Protein AF-A0A961AWM0-F1 (afdb_monomer)

Solvent-accessible surface area (backbone atoms only — not comparable to full-atom values): 7209 Å² total; per-residue (Å²): 135,88,90,82,86,75,93,83,63,68,67,68,52,52,52,53,51,52,53,50,51,58,52,47,57,40,47,76,71,68,32,44,81,54,68,72,43,64,71,42,75,39,81,65,59,64,94,52,39,30,27,34,43,30,44,32,37,35,36,62,34,55,27,80,38,37,38,38,37,41,23,45,33,37,40,32,37,21,36,26,62,25,46,35,36,42,39,41,40,37,38,34,30,26,58,67,10,29,24,52,49,9,39,39,35,45,32,43,35,39,36,38,60,68,38,48,66,70,48,41,81,45,76,48,60,77,38,77,47,65,78,73,70,77,73,82,79,133

Foldseek 3Di:
DDDDPDDDDPPVVVVVVLLVVLVVVQVVVVADEDDEEAEAECPDEDPERYEYYHQEYEDQEEYAYEYHYEYQEYEAQEEYCDEYEYEHAEYEQAANGEYQLFYEYDYAEYHDHRYYGNNYYHYDYVYYHDPPDDDPDD

Sequence (138 aa):
MLIAGLVIGGGAWWVKGKLNEFTQEFVDKGMVRGSTGQVITIDKAPTEPTFYVGQVVRVRVDTDVEIGIVAQTAELYGTASEKVYFRGQVIQIKEGGHLEKGLDVKCQVVQNVGGKVEGGVTGDAQVIQPDSLKAPSP

Secondary structure (DSSP, 8-state):
--------SHHHHHHHHHHHHHHHHHHHTTPEEEEEEEEEEE-S--SS-EEEEEEEEEE-S-BSS-EEEEEEEEEE-SEESS-EEEEEEEEEEETT-EESS-EEEEEEEEEEEB-EESS-EEEEEEEEEESS-PPPP-

Radius of gyration: 16.44 Å; Cα contacts (8 Å, |Δi|>4): 340; chains: 1; bounding box: 63×27×34 Å

Nearest PDB structures (foldseek):
  2n3d-assembly1_A  TM=4.217E-01  e=6.030E-01  Caulobacter vibrioides CB15
  5gzt-assembly1_B  TM=2.863E-01  e=7.518E+00  Paenibacillus sp. FPU-7

pLDDT: mean 85.59, std 19.55, range [33.84, 98.38]

Structure (mmCIF, N/CA/C/O backbone):
data_AF-A0A961AWM0-F1
#
_entry.id   AF-A0A961AWM0-F1
#
loop_
_atom_site.group_PDB
_atom_site.id
_atom_site.type_symbol
_atom_site.label_atom_id
_atom_site.label_alt_id
_atom_site.label_comp_id
_atom_site.label_asym_id
_atom_site.label_entity_id
_atom_site.label_seq_id
_atom_site.pdbx_PDB_ins_code
_atom_site.Cartn_x
_atom_site.Cartn_y
_atom_site.Cartn_z
_atom_site.occupancy
_atom_site.B_iso_or_equiv
_atom_site.auth_seq_id
_atom_site.auth_comp_id
_atom_site.auth_asym_id
_atom_site.auth_atom_id
_atom_site.pdbx_PDB_model_num
ATOM 1 N N . MET A 1 1 ? 46.422 3.349 18.130 1.00 33.84 1 MET A N 1
ATOM 2 C CA . MET A 1 1 ? 46.368 4.012 16.812 1.00 33.84 1 MET A CA 1
ATOM 3 C C . MET A 1 1 ? 45.620 3.067 15.874 1.00 33.84 1 MET A C 1
ATOM 5 O O . MET A 1 1 ? 46.077 1.949 15.712 1.00 33.84 1 MET A O 1
ATOM 9 N N . LEU A 1 2 ? 44.436 3.492 15.409 1.00 34.69 2 LEU A N 1
ATOM 10 C CA . LEU A 1 2 ? 43.552 2.912 14.374 1.00 34.69 2 LEU A CA 1
ATOM 11 C C . LEU A 1 2 ? 43.229 1.398 14.390 1.00 34.69 2 LEU A C 1
ATOM 13 O O . LEU A 1 2 ? 43.959 0.582 13.842 1.00 34.69 2 LEU A O 1
ATOM 17 N N . ILE A 1 3 ? 42.021 1.068 14.868 1.00 38.56 3 ILE A N 1
ATOM 18 C CA . ILE A 1 3 ? 41.221 -0.064 14.370 1.00 38.56 3 ILE A CA 1
ATOM 19 C C . ILE A 1 3 ? 39.899 0.527 13.871 1.00 38.56 3 ILE A C 1
ATOM 21 O O . ILE A 1 3 ? 39.077 0.950 14.678 1.00 38.56 3 ILE A O 1
ATOM 25 N N . ALA A 1 4 ? 39.712 0.602 12.553 1.00 39.00 4 ALA A N 1
ATOM 26 C CA . ALA A 1 4 ? 38.425 0.920 11.930 1.00 39.00 4 ALA A CA 1
ATOM 27 C C . ALA A 1 4 ? 38.408 0.441 10.468 1.00 39.00 4 ALA A C 1
ATOM 29 O O . ALA A 1 4 ? 38.480 1.231 9.534 1.00 39.00 4 ALA A O 1
ATOM 30 N N . GLY A 1 5 ? 38.335 -0.875 10.273 1.00 34.19 5 GLY A N 1
ATOM 31 C CA . GLY A 1 5 ? 37.948 -1.489 9.001 1.00 34.19 5 GLY A CA 1
ATOM 32 C C . GLY A 1 5 ? 36.518 -2.006 9.117 1.00 34.19 5 GLY A C 1
ATOM 33 O O . GLY A 1 5 ? 36.311 -3.196 9.327 1.00 34.19 5 GLY A O 1
ATOM 34 N N . LEU A 1 6 ? 35.541 -1.095 9.097 1.00 40.44 6 LEU A N 1
ATOM 35 C CA . LEU A 1 6 ? 34.119 -1.419 9.214 1.00 40.44 6 LEU A CA 1
ATOM 36 C C . LEU A 1 6 ? 33.627 -2.095 7.922 1.00 40.44 6 LEU A C 1
ATOM 38 O O . LEU A 1 6 ? 33.936 -1.656 6.817 1.00 40.44 6 LEU A O 1
ATOM 42 N N . VAL A 1 7 ? 32.851 -3.162 8.084 1.00 45.81 7 VAL A N 1
ATOM 43 C CA . VAL A 1 7 ? 32.230 -3.984 7.038 1.00 45.81 7 VAL A CA 1
ATOM 44 C C . VAL A 1 7 ? 31.303 -3.137 6.149 1.00 45.81 7 VAL A C 1
ATOM 46 O O . VAL A 1 7 ? 30.205 -2.776 6.562 1.00 45.81 7 VAL A O 1
ATOM 49 N N . ILE A 1 8 ? 31.709 -2.851 4.907 1.00 47.62 8 ILE A N 1
ATOM 50 C CA . ILE A 1 8 ? 30.875 -2.196 3.883 1.00 47.62 8 ILE A CA 1
ATOM 51 C C . ILE A 1 8 ? 30.734 -3.166 2.704 1.00 47.62 8 ILE A C 1
ATOM 53 O O . ILE A 1 8 ? 31.553 -3.179 1.793 1.00 47.62 8 ILE A O 1
ATOM 57 N N . GLY A 1 9 ? 29.717 -4.029 2.721 1.00 39.69 9 GLY A N 1
ATOM 58 C CA . GLY A 1 9 ? 29.467 -4.927 1.584 1.00 39.69 9 GLY A CA 1
ATOM 59 C C . GLY A 1 9 ? 28.149 -5.693 1.648 1.00 39.69 9 GLY A C 1
ATOM 60 O O . GLY A 1 9 ? 27.442 -5.779 0.649 1.00 39.69 9 GLY A O 1
ATOM 61 N N . GLY A 1 10 ? 27.756 -6.179 2.829 1.00 40.44 10 GLY A N 1
ATOM 62 C CA . GLY A 1 10 ? 26.556 -7.017 2.969 1.00 40.44 10 GLY A CA 1
ATOM 63 C C . GLY A 1 10 ? 25.226 -6.265 2.827 1.00 40.44 10 GLY A C 1
ATOM 64 O O . GLY A 1 10 ? 24.302 -6.755 2.184 1.00 40.44 10 GLY A O 1
ATOM 65 N N . GLY A 1 11 ? 25.124 -5.051 3.380 1.00 38.94 11 GLY A N 1
ATOM 66 C CA . GLY A 1 11 ? 23.851 -4.318 3.431 1.00 38.94 11 GLY A CA 1
ATOM 67 C C . GLY A 1 11 ? 23.363 -3.815 2.069 1.00 38.94 11 GLY A C 1
ATOM 68 O O . GLY A 1 11 ? 22.189 -3.952 1.740 1.00 38.94 11 GLY A O 1
ATOM 69 N N . ALA A 1 12 ? 24.263 -3.277 1.242 1.00 47.88 12 ALA A N 1
ATOM 70 C CA . ALA A 1 12 ? 23.888 -2.679 -0.041 1.00 47.88 12 ALA A CA 1
ATOM 71 C C . ALA A 1 12 ? 23.434 -3.722 -1.079 1.00 47.88 12 ALA A C 1
ATOM 73 O O . ALA A 1 12 ? 22.509 -3.465 -1.850 1.00 47.88 12 ALA A O 1
ATOM 74 N N . TRP A 1 13 ? 24.059 -4.904 -1.090 1.00 42.47 13 TRP A N 1
ATOM 75 C CA . TRP A 1 13 ? 23.684 -5.987 -2.001 1.00 42.47 13 TRP A CA 1
ATOM 76 C C . TRP A 1 13 ? 22.347 -6.624 -1.603 1.00 42.47 13 TRP A C 1
ATOM 78 O O . TRP A 1 13 ? 21.487 -6.835 -2.455 1.00 42.47 13 TRP A O 1
ATOM 88 N N . TRP A 1 14 ? 22.120 -6.820 -0.302 1.00 44.72 14 TRP A N 1
ATOM 89 C CA . TRP A 1 14 ? 20.870 -7.379 0.216 1.00 44.72 14 TRP A CA 1
ATOM 90 C C . TRP A 1 14 ? 19.661 -6.468 -0.044 1.00 44.72 14 TRP A C 1
ATOM 92 O O . TRP A 1 14 ? 18.602 -6.939 -0.457 1.00 44.72 14 TRP A O 1
ATOM 102 N N . VAL A 1 15 ? 19.832 -5.149 0.116 1.00 56.62 15 VAL A N 1
ATOM 103 C CA . VAL A 1 15 ? 18.786 -4.157 -0.190 1.00 56.62 15 VAL A CA 1
ATOM 104 C C . VAL A 1 15 ? 18.456 -4.134 -1.686 1.00 56.62 15 VAL A C 1
ATOM 106 O O . VAL A 1 15 ? 17.280 -4.093 -2.044 1.00 56.62 15 VAL A O 1
ATOM 109 N N . LYS A 1 16 ? 19.463 -4.219 -2.570 1.00 60.59 16 LYS A N 1
ATOM 110 C CA . LYS A 1 16 ? 19.230 -4.317 -4.022 1.00 60.59 16 LYS A CA 1
ATOM 111 C C . LYS A 1 16 ? 18.512 -5.612 -4.410 1.00 60.59 16 LYS A C 1
ATOM 113 O O . LYS A 1 16 ? 17.604 -5.559 -5.233 1.00 60.59 16 LYS A O 1
ATOM 118 N N . GLY A 1 17 ? 18.884 -6.740 -3.801 1.00 69.94 17 GLY A N 1
ATOM 119 C CA . GLY A 1 17 ? 18.246 -8.037 -4.042 1.00 69.94 17 GLY A CA 1
ATOM 120 C C . GLY A 1 17 ? 16.758 -8.025 -3.697 1.00 69.94 17 GLY A C 1
ATOM 121 O O . GLY A 1 17 ? 15.932 -8.345 -4.547 1.00 69.94 17 GLY A O 1
ATOM 122 N N . LYS A 1 18 ? 16.404 -7.549 -2.498 1.00 75.69 18 LYS A N 1
ATOM 123 C CA . LYS A 1 18 ? 15.003 -7.475 -2.057 1.00 75.69 18 LYS A CA 1
ATOM 124 C C . LYS A 1 18 ? 14.158 -6.490 -2.853 1.00 75.69 18 LYS A C 1
ATOM 126 O O . LYS A 1 18 ? 13.006 -6.775 -3.155 1.00 75.69 18 LYS A O 1
ATOM 131 N N . LEU A 1 19 ? 14.724 -5.337 -3.213 1.00 80.25 19 LEU A N 1
ATOM 132 C CA . LEU A 1 19 ? 14.030 -4.371 -4.064 1.00 80.25 19 LEU A CA 1
ATOM 133 C C . LEU A 1 19 ? 13.692 -4.983 -5.429 1.00 80.25 19 LEU A C 1
ATOM 135 O O . LEU A 1 19 ? 12.585 -4.786 -5.927 1.00 80.25 19 LEU A O 1
ATOM 139 N N . ASN A 1 20 ? 14.632 -5.727 -6.017 1.00 85.31 20 ASN A N 1
ATOM 140 C CA . ASN A 1 20 ? 14.424 -6.387 -7.301 1.00 85.31 20 ASN A CA 1
ATOM 141 C C . ASN A 1 20 ? 13.391 -7.516 -7.202 1.00 85.31 20 ASN A C 1
ATOM 143 O O . ASN A 1 20 ? 12.516 -7.599 -8.051 1.00 85.31 20 ASN A O 1
ATOM 147 N N . GLU A 1 21 ? 13.444 -8.328 -6.145 1.00 87.44 21 GLU A N 1
ATOM 148 C CA . GLU A 1 21 ? 12.468 -9.393 -5.879 1.00 87.44 21 GLU A CA 1
ATOM 149 C C . GLU A 1 21 ? 11.041 -8.843 -5.735 1.00 87.44 21 GLU A C 1
ATOM 151 O O . GLU A 1 21 ? 10.131 -9.308 -6.414 1.00 87.44 21 GLU A O 1
ATOM 156 N N . PHE A 1 22 ? 10.843 -7.802 -4.919 1.00 90.00 22 PHE A N 1
ATOM 157 C CA . PHE A 1 22 ? 9.523 -7.183 -4.746 1.00 90.00 22 PHE A CA 1
ATOM 158 C C . PHE A 1 22 ? 9.020 -6.493 -6.011 1.00 90.00 22 PHE A C 1
ATOM 160 O O . PHE A 1 22 ? 7.825 -6.502 -6.287 1.00 90.00 22 PHE A O 1
ATOM 167 N N . THR A 1 23 ? 9.926 -5.901 -6.788 1.00 91.38 23 THR A N 1
ATOM 168 C CA . THR A 1 23 ? 9.570 -5.321 -8.086 1.00 91.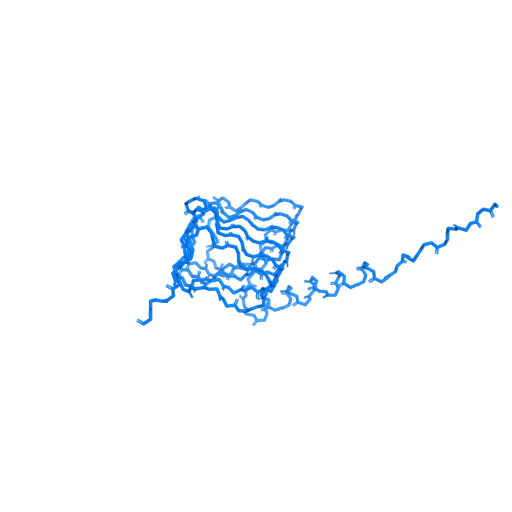38 23 THR A CA 1
ATOM 169 C C . THR A 1 23 ? 9.130 -6.417 -9.055 1.00 91.38 23 THR A C 1
ATOM 171 O O . THR A 1 23 ? 8.110 -6.262 -9.720 1.00 91.38 23 THR A O 1
ATOM 174 N N . GLN A 1 24 ? 9.863 -7.533 -9.107 1.00 92.62 24 GLN A N 1
ATOM 175 C CA . GLN A 1 24 ? 9.535 -8.659 -9.974 1.00 92.62 24 GLN A CA 1
ATOM 176 C C . GLN A 1 24 ? 8.196 -9.296 -9.591 1.00 92.62 24 GLN A C 1
ATOM 178 O O . GLN A 1 24 ? 7.395 -9.570 -10.473 1.00 92.62 24 GLN A O 1
ATOM 183 N N . GLU A 1 25 ? 7.903 -9.427 -8.294 1.00 93.25 25 GLU A N 1
ATOM 184 C CA . GLU A 1 25 ? 6.608 -9.915 -7.806 1.00 93.25 25 GLU A CA 1
ATOM 185 C C . GLU A 1 25 ? 5.426 -9.123 -8.397 1.00 93.25 25 GLU A C 1
ATOM 187 O O . GLU A 1 25 ? 4.416 -9.711 -8.783 1.00 93.25 25 GLU A O 1
ATOM 192 N N . PHE A 1 26 ? 5.541 -7.794 -8.489 1.00 96.00 26 PHE A N 1
ATOM 193 C CA . PHE A 1 26 ? 4.487 -6.951 -9.063 1.00 96.00 26 PHE A CA 1
ATOM 194 C C . PHE A 1 26 ? 4.414 -7.025 -10.585 1.00 96.00 26 PHE A C 1
ATOM 196 O O . PHE A 1 26 ? 3.318 -7.010 -11.143 1.00 96.00 26 PHE A O 1
ATOM 203 N N . VAL A 1 27 ? 5.557 -7.174 -11.252 1.00 94.50 27 VAL A N 1
ATOM 204 C CA . VAL A 1 27 ? 5.598 -7.412 -12.700 1.00 94.50 27 VAL A CA 1
ATOM 205 C C . VAL A 1 27 ? 4.934 -8.747 -13.047 1.00 94.50 27 VAL A C 1
ATOM 207 O O . VAL A 1 27 ? 4.117 -8.797 -13.963 1.00 94.50 27 VAL A O 1
ATOM 210 N N . ASP A 1 28 ? 5.203 -9.806 -12.283 1.00 95.62 28 ASP A N 1
ATOM 211 C CA . ASP A 1 28 ? 4.619 -11.137 -12.494 1.00 95.62 28 ASP A CA 1
ATOM 212 C C . ASP A 1 28 ? 3.101 -11.157 -12.232 1.00 95.62 28 ASP A C 1
ATOM 214 O O . ASP A 1 28 ? 2.378 -11.987 -12.782 1.00 95.62 28 ASP A O 1
ATOM 218 N N . LYS A 1 29 ? 2.600 -10.210 -11.427 1.00 94.00 29 LYS A N 1
ATOM 219 C CA . LYS A 1 29 ? 1.165 -9.949 -11.223 1.00 94.00 29 LYS A CA 1
ATOM 220 C C . LYS A 1 29 ? 0.514 -9.148 -12.357 1.00 94.00 29 LYS A C 1
ATOM 222 O O . LYS A 1 29 ? -0.694 -8.947 -12.325 1.00 94.00 29 LYS A O 1
ATOM 227 N N . GLY A 1 30 ? 1.286 -8.694 -13.343 1.00 96.69 30 GLY A N 1
ATOM 228 C CA . GLY A 1 30 ? 0.794 -7.877 -14.452 1.00 96.69 30 GLY A CA 1
ATOM 229 C C . GLY A 1 30 ? 0.627 -6.394 -14.114 1.00 96.69 30 GLY A C 1
ATOM 230 O O . GLY A 1 30 ? -0.031 -5.683 -14.866 1.00 96.69 30 GLY A O 1
ATOM 231 N N . MET A 1 31 ? 1.210 -5.913 -13.009 1.00 97.62 31 MET A N 1
ATOM 232 C CA . MET A 1 31 ? 1.143 -4.497 -12.647 1.00 97.62 31 MET A CA 1
ATOM 233 C C . MET A 1 31 ? 2.157 -3.674 -13.443 1.00 97.62 31 MET A C 1
ATOM 235 O O . MET A 1 31 ? 3.324 -4.052 -13.589 1.00 97.62 31 MET A O 1
ATOM 239 N N . VAL A 1 32 ? 1.739 -2.494 -13.892 1.00 97.25 32 VAL A N 1
ATOM 240 C CA . VAL A 1 32 ? 2.608 -1.541 -14.582 1.00 97.25 32 VAL A CA 1
ATOM 241 C C . VAL A 1 32 ? 3.412 -0.738 -13.566 1.00 97.25 32 VAL A C 1
ATOM 243 O O . VAL A 1 32 ? 2.953 -0.399 -12.476 1.00 97.25 32 VAL A O 1
ATOM 246 N N . ARG A 1 33 ? 4.662 -0.427 -13.903 1.00 96.56 33 ARG A N 1
ATOM 247 C CA . ARG A 1 33 ? 5.511 0.390 -13.039 1.00 96.56 33 ARG A CA 1
ATOM 248 C C . ARG A 1 33 ? 5.124 1.863 -13.151 1.00 96.56 33 ARG A C 1
ATOM 250 O O . ARG A 1 33 ? 5.284 2.465 -14.209 1.00 96.56 33 ARG A O 1
ATOM 257 N N . GLY A 1 34 ? 4.687 2.443 -12.041 1.00 95.25 34 GLY A N 1
ATOM 258 C CA . GLY A 1 34 ? 4.462 3.874 -11.888 1.00 95.25 34 GLY A CA 1
ATOM 259 C C . GLY A 1 34 ? 5.741 4.644 -11.543 1.00 95.25 34 GLY A C 1
ATOM 260 O O . GLY A 1 34 ? 6.868 4.206 -11.790 1.00 95.25 34 GLY A O 1
ATOM 261 N N . SER A 1 35 ? 5.562 5.820 -10.939 1.00 92.94 35 SER A N 1
ATOM 262 C CA . SER A 1 35 ? 6.661 6.708 -10.546 1.00 92.94 35 SER A CA 1
ATOM 263 C C . SER A 1 35 ? 7.651 6.048 -9.579 1.00 92.94 35 SER A C 1
ATOM 265 O O . SER A 1 35 ? 7.279 5.251 -8.713 1.00 92.94 35 SER A O 1
ATOM 267 N N . THR A 1 36 ? 8.922 6.442 -9.688 1.00 94.00 36 THR A N 1
ATOM 268 C CA . THR A 1 36 ? 9.996 6.035 -8.771 1.00 94.00 36 THR A CA 1
ATOM 269 C C . THR A 1 36 ? 10.724 7.253 -8.215 1.00 94.00 36 THR A C 1
ATOM 271 O O . THR A 1 36 ? 11.030 8.167 -8.979 1.00 94.00 36 THR A O 1
ATOM 274 N N . GLY A 1 37 ? 11.056 7.276 -6.925 1.00 90.62 37 GLY A N 1
ATOM 275 C CA . GLY A 1 37 ? 11.740 8.427 -6.325 1.00 90.62 37 GLY A CA 1
ATOM 276 C C . GLY A 1 37 ? 11.923 8.320 -4.815 1.00 90.62 37 GLY A C 1
ATOM 277 O O . GLY A 1 37 ? 11.537 7.333 -4.204 1.00 90.62 37 GLY A O 1
ATOM 278 N N . GLN A 1 38 ? 12.515 9.335 -4.183 1.00 90.56 38 GLN A N 1
ATOM 279 C CA . GLN A 1 38 ? 12.657 9.341 -2.720 1.00 90.56 38 GLN A CA 1
ATOM 280 C C . GLN A 1 38 ? 11.302 9.518 -2.027 1.00 90.56 38 GLN A C 1
ATOM 282 O O . GLN A 1 38 ? 10.952 8.734 -1.149 1.00 90.56 38 GLN A O 1
ATOM 287 N N . VAL A 1 39 ? 10.520 10.500 -2.469 1.00 96.12 39 VAL A N 1
ATOM 288 C CA . VAL A 1 39 ? 9.158 10.752 -1.992 1.00 96.12 39 VAL A CA 1
ATOM 289 C C . VAL A 1 39 ? 8.231 10.752 -3.195 1.00 96.12 39 VAL A C 1
ATOM 291 O O . VAL A 1 39 ? 8.473 11.470 -4.164 1.00 96.12 39 VAL A O 1
ATOM 294 N N . ILE A 1 40 ? 7.180 9.945 -3.131 1.00 97.25 40 ILE A N 1
ATOM 295 C CA . ILE A 1 40 ? 6.149 9.856 -4.160 1.00 97.25 40 ILE A CA 1
ATOM 296 C C . ILE A 1 40 ? 4.823 10.218 -3.511 1.00 97.25 40 ILE A C 1
ATOM 298 O O . ILE A 1 40 ? 4.455 9.640 -2.490 1.00 97.25 40 ILE A O 1
ATOM 302 N N . THR A 1 41 ? 4.098 11.140 -4.132 1.00 97.50 41 THR A N 1
ATOM 303 C CA . THR A 1 41 ? 2.705 11.421 -3.793 1.00 97.50 41 THR A CA 1
ATOM 304 C C . THR A 1 41 ? 1.844 11.051 -4.993 1.00 97.50 41 THR A C 1
ATOM 306 O O . THR A 1 41 ? 2.091 11.513 -6.106 1.00 97.50 41 THR A O 1
ATOM 309 N N . ILE A 1 42 ? 0.866 10.181 -4.770 1.00 96.31 42 ILE A N 1
ATOM 310 C CA . ILE A 1 42 ? -0.101 9.728 -5.765 1.00 96.31 42 ILE A CA 1
ATOM 311 C C . ILE A 1 42 ? -1.369 10.551 -5.540 1.00 96.31 42 ILE A C 1
ATOM 313 O O . ILE A 1 42 ? -2.196 10.223 -4.690 1.00 96.31 42 ILE A O 1
ATOM 317 N N . ASP A 1 43 ? -1.461 11.654 -6.284 1.00 95.69 43 ASP A N 1
ATOM 318 C CA . ASP A 1 43 ? -2.597 12.591 -6.272 1.00 95.69 43 ASP A CA 1
ATOM 319 C C . ASP A 1 43 ? -3.539 12.381 -7.477 1.00 95.69 43 ASP A C 1
ATOM 321 O O . ASP A 1 43 ? -4.509 13.113 -7.661 1.00 95.69 43 ASP A O 1
ATOM 325 N N . LYS A 1 44 ? -3.239 11.396 -8.334 1.00 95.38 44 LYS A N 1
ATOM 326 C CA . LYS A 1 44 ? -4.071 10.982 -9.469 1.00 95.38 44 LYS A CA 1
ATOM 327 C C . LYS A 1 44 ? -4.208 9.469 -9.460 1.00 95.38 44 LYS A C 1
ATOM 329 O O . LYS A 1 44 ? -3.193 8.780 -9.348 1.00 95.38 44 LYS A O 1
ATOM 334 N N . ALA A 1 45 ? -5.441 8.987 -9.574 1.00 94.25 45 ALA A N 1
ATOM 335 C CA . ALA A 1 45 ? -5.735 7.563 -9.574 1.00 94.25 45 ALA A CA 1
ATOM 336 C C . ALA A 1 45 ? -5.092 6.895 -10.803 1.00 94.25 45 ALA A C 1
ATOM 338 O O . A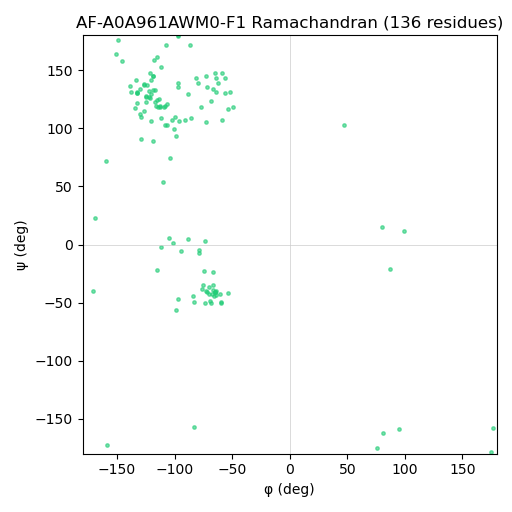LA A 1 45 ? -5.214 7.435 -11.911 1.00 94.25 45 ALA A O 1
ATOM 339 N N . PRO A 1 46 ? -4.374 5.772 -10.634 1.00 95.56 46 PRO A N 1
ATOM 340 C CA . PRO A 1 46 ? -3.936 4.969 -11.766 1.00 95.56 46 PRO A CA 1
ATOM 341 C C . PRO A 1 46 ? -5.150 4.377 -12.497 1.00 95.56 46 PRO A C 1
ATOM 343 O O . PRO A 1 46 ? -6.162 4.075 -11.879 1.00 95.56 46 PRO A O 1
ATOM 346 N N . THR A 1 47 ? -5.052 4.213 -13.817 1.00 96.81 47 THR A N 1
ATOM 347 C CA . THR A 1 47 ? -6.131 3.640 -14.650 1.00 96.81 47 THR A CA 1
ATOM 348 C C . THR A 1 47 ? -5.985 2.137 -14.882 1.00 96.81 47 THR A C 1
ATOM 350 O O . THR A 1 47 ? -6.833 1.517 -15.513 1.00 96.81 47 THR A O 1
ATOM 353 N N . GLU A 1 48 ? -4.878 1.558 -14.430 1.00 97.88 48 GLU A N 1
ATOM 354 C CA . GLU A 1 48 ? -4.552 0.139 -14.535 1.00 97.88 48 GLU A CA 1
ATOM 355 C C . GLU A 1 48 ? -3.764 -0.287 -13.288 1.00 97.88 48 GLU A C 1
ATOM 357 O O . GLU A 1 48 ? -3.158 0.579 -12.640 1.00 97.88 48 GLU A O 1
ATOM 362 N N . PRO A 1 49 ? -3.742 -1.584 -12.929 1.00 98.38 49 PRO A N 1
ATOM 363 C CA . PRO A 1 49 ? -2.952 -2.072 -11.804 1.00 98.38 49 PRO A CA 1
ATOM 364 C C . PRO A 1 49 ? -1.513 -1.557 -11.865 1.00 98.38 49 PRO A C 1
ATOM 366 O O . PRO A 1 49 ? -0.789 -1.819 -12.825 1.00 98.38 49 PRO A O 1
ATOM 369 N N . THR A 1 50 ? -1.098 -0.788 -10.858 1.00 98.25 50 THR A N 1
ATOM 370 C CA . THR A 1 50 ? 0.162 -0.030 -10.903 1.00 98.25 50 THR A CA 1
ATOM 371 C C . THR A 1 50 ? 0.953 -0.213 -9.618 1.00 98.25 50 THR A C 1
ATOM 373 O O . THR A 1 50 ? 0.380 -0.206 -8.530 1.00 98.25 50 THR A O 1
ATOM 376 N N . PHE A 1 51 ? 2.281 -0.319 -9.714 1.00 98.00 51 PHE A N 1
ATOM 377 C CA . PHE A 1 51 ? 3.155 -0.324 -8.542 1.00 98.00 51 PHE A CA 1
ATOM 378 C C . PHE A 1 51 ? 4.152 0.838 -8.505 1.00 98.00 51 PHE A C 1
ATOM 380 O O . PHE A 1 51 ? 4.693 1.261 -9.526 1.00 98.00 51 PHE A O 1
ATOM 387 N N . TYR A 1 52 ? 4.442 1.327 -7.302 1.00 97.69 52 TYR A N 1
ATOM 388 C CA . TYR A 1 52 ? 5.321 2.471 -7.054 1.00 97.69 52 TYR A CA 1
ATOM 389 C C . TYR A 1 52 ? 6.525 2.067 -6.210 1.00 97.69 52 TYR A C 1
ATOM 391 O O . TYR A 1 52 ? 6.413 1.230 -5.312 1.00 97.69 52 TYR A O 1
ATOM 399 N N . VAL A 1 53 ? 7.682 2.680 -6.476 1.00 96.44 53 VAL A N 1
ATOM 400 C CA . VAL A 1 53 ? 8.934 2.361 -5.769 1.00 96.44 53 VAL A CA 1
ATOM 401 C C . VAL A 1 53 ? 9.564 3.622 -5.195 1.00 96.44 53 VAL A C 1
ATOM 403 O O . VAL A 1 53 ? 10.037 4.471 -5.951 1.00 96.44 53 VAL A O 1
ATOM 406 N N . GLY A 1 54 ? 9.644 3.736 -3.870 1.00 94.50 54 GLY A N 1
ATOM 407 C CA . GLY A 1 54 ? 10.293 4.891 -3.253 1.00 94.50 54 GLY A CA 1
ATOM 408 C C . GLY A 1 54 ? 10.772 4.695 -1.825 1.00 94.50 54 GLY A C 1
ATOM 409 O O . GLY A 1 54 ? 10.772 3.586 -1.313 1.00 94.50 54 GLY A O 1
ATOM 410 N N . GLN A 1 55 ? 11.234 5.757 -1.163 1.00 94.38 55 GLN A N 1
ATOM 411 C CA . GLN A 1 55 ? 11.493 5.685 0.283 1.00 94.38 55 GLN A CA 1
ATOM 412 C C . GLN A 1 55 ? 10.199 5.948 1.050 1.00 94.38 55 GLN A C 1
ATOM 414 O O . GLN A 1 55 ? 9.863 5.190 1.955 1.00 94.38 55 GLN A O 1
ATOM 419 N N . VAL A 1 56 ? 9.448 6.967 0.628 1.00 97.12 56 VAL A N 1
ATOM 420 C CA . VAL A 1 56 ? 8.129 7.312 1.158 1.00 97.12 56 VAL A CA 1
ATOM 421 C C . VAL A 1 56 ? 7.118 7.367 0.018 1.00 97.12 56 VAL A C 1
ATOM 423 O O . VAL A 1 56 ? 7.345 8.068 -0.969 1.00 97.12 56 VAL A O 1
ATOM 426 N N . VAL A 1 57 ? 5.998 6.661 0.159 1.00 98.25 57 VAL A N 1
ATOM 427 C CA . VAL A 1 57 ? 4.886 6.690 -0.803 1.00 98.25 57 VAL A CA 1
ATOM 428 C C . VAL A 1 57 ? 3.612 7.133 -0.097 1.00 98.25 57 VAL A C 1
ATOM 430 O O . VAL A 1 57 ? 3.217 6.551 0.907 1.00 98.25 57 VAL A O 1
ATOM 433 N N . ARG A 1 58 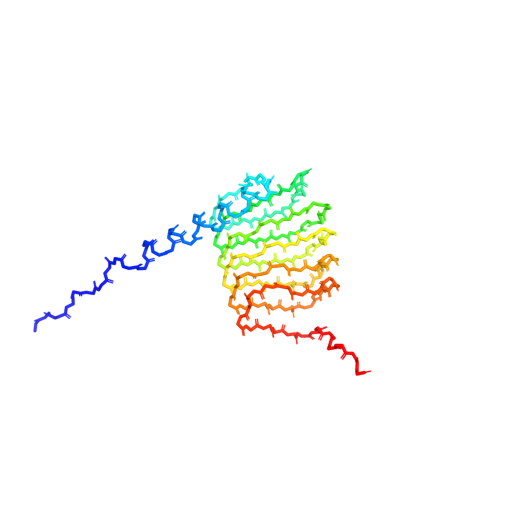? 2.964 8.169 -0.623 1.00 98.31 58 ARG A N 1
ATOM 434 C CA . ARG A 1 58 ? 1.711 8.722 -0.107 1.00 98.31 58 ARG A CA 1
ATOM 435 C C . ARG A 1 58 ? 0.609 8.508 -1.126 1.00 98.31 58 ARG A C 1
ATOM 437 O O . ARG A 1 58 ? 0.698 9.053 -2.222 1.00 98.31 58 ARG A O 1
ATOM 444 N N . VAL A 1 59 ? -0.423 7.759 -0.766 1.00 97.25 59 VAL A N 1
ATOM 445 C CA . VAL A 1 59 ? -1.622 7.574 -1.592 1.00 97.25 59 VAL A CA 1
ATOM 446 C C . VAL A 1 59 ? -2.703 8.504 -1.059 1.00 97.25 59 VAL A C 1
ATOM 448 O O . VAL A 1 59 ? -3.185 8.303 0.054 1.00 97.25 59 VAL A O 1
ATOM 451 N N . ARG A 1 60 ? -3.042 9.553 -1.814 1.00 96.56 60 ARG A N 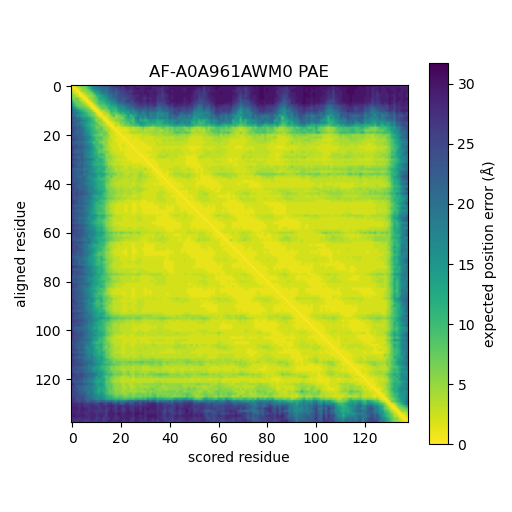1
ATOM 452 C CA . ARG A 1 60 ? -4.019 10.585 -1.409 1.00 96.56 60 ARG A CA 1
ATOM 453 C C . ARG A 1 60 ? -5.302 10.583 -2.223 1.00 96.56 60 ARG A C 1
ATOM 455 O O . ARG A 1 60 ? -6.184 11.394 -1.967 1.00 96.56 60 ARG A O 1
ATOM 462 N N . VAL A 1 61 ? -5.373 9.703 -3.206 1.00 95.00 61 VAL A N 1
ATOM 463 C CA . VAL A 1 61 ? -6.484 9.593 -4.139 1.00 95.00 61 VAL A CA 1
ATOM 464 C C . VAL A 1 61 ? -7.225 8.287 -3.903 1.00 95.00 61 VAL A C 1
ATOM 466 O O . VAL A 1 61 ? -6.624 7.311 -3.444 1.00 95.00 61 VAL A O 1
ATOM 469 N N . ASP A 1 62 ? -8.508 8.284 -4.239 1.00 97.62 62 ASP A N 1
ATOM 470 C CA . ASP A 1 62 ? -9.289 7.058 -4.317 1.00 97.62 62 ASP A CA 1
ATOM 471 C C . ASP A 1 62 ? -8.884 6.257 -5.566 1.00 97.62 62 ASP A C 1
ATOM 473 O O . ASP A 1 62 ? -8.548 6.835 -6.601 1.00 97.62 62 ASP A O 1
ATOM 477 N N . THR A 1 63 ? -8.888 4.931 -5.474 1.00 96.50 63 THR A N 1
ATOM 478 C CA . THR A 1 63 ? -8.498 4.019 -6.555 1.00 96.50 63 THR A CA 1
ATOM 479 C C . THR A 1 63 ? -9.448 2.829 -6.624 1.00 96.50 63 THR A C 1
ATOM 481 O O . THR A 1 63 ? -9.788 2.223 -5.606 1.00 96.50 63 THR A O 1
ATOM 484 N N . ASP A 1 64 ? -9.839 2.471 -7.840 1.00 97.06 64 ASP A N 1
ATOM 485 C CA . ASP A 1 64 ? -10.639 1.294 -8.183 1.00 97.06 64 ASP A CA 1
ATOM 486 C C . ASP A 1 64 ? -9.800 0.176 -8.827 1.00 97.06 64 ASP A C 1
ATOM 488 O O . ASP A 1 64 ? -10.334 -0.853 -9.228 1.00 97.06 64 ASP A O 1
ATOM 492 N N . VAL A 1 65 ? -8.478 0.357 -8.892 1.00 97.69 65 VAL A N 1
ATOM 493 C CA . VAL A 1 65 ? -7.515 -0.650 -9.353 1.00 97.69 65 VAL A CA 1
ATOM 494 C C . VAL A 1 65 ? -6.535 -1.035 -8.248 1.00 97.69 65 VAL A C 1
ATOM 496 O O . VAL A 1 65 ? -6.317 -0.286 -7.289 1.00 97.69 65 VAL A O 1
ATOM 499 N N . GLU A 1 66 ? -5.918 -2.209 -8.394 1.00 98.06 66 GLU A N 1
ATOM 500 C CA . GLU A 1 66 ? -4.887 -2.693 -7.477 1.00 98.06 66 GLU A CA 1
ATOM 501 C C . GLU A 1 66 ? -3.661 -1.764 -7.465 1.00 98.06 66 GLU A C 1
ATOM 503 O O . GLU A 1 66 ? -3.176 -1.321 -8.512 1.00 98.06 66 GLU A O 1
ATOM 508 N N . ILE A 1 67 ? -3.103 -1.526 -6.274 1.00 97.94 67 ILE A N 1
ATOM 509 C CA . ILE A 1 67 ? -1.877 -0.736 -6.111 1.00 97.94 67 ILE A CA 1
ATOM 510 C C . ILE A 1 67 ? -0.800 -1.554 -5.404 1.00 97.94 67 ILE A C 1
ATOM 512 O O . ILE A 1 67 ? -1.006 -2.066 -4.304 1.00 97.94 67 ILE A O 1
ATOM 516 N N . GLY A 1 68 ? 0.380 -1.620 -6.019 1.00 97.88 68 GLY A N 1
ATOM 517 C CA . GLY A 1 68 ? 1.603 -2.141 -5.417 1.00 97.88 68 GLY A CA 1
ATOM 518 C C . GLY A 1 68 ? 2.487 -1.023 -4.866 1.00 97.88 68 GLY A C 1
ATOM 519 O O . GLY A 1 68 ? 2.670 0.025 -5.482 1.00 97.88 68 GLY A O 1
ATOM 520 N N . ILE A 1 69 ? 3.076 -1.219 -3.694 1.00 98.19 69 ILE A N 1
ATOM 521 C CA . ILE A 1 69 ? 3.957 -0.233 -3.071 1.00 98.19 69 ILE A CA 1
ATOM 522 C C . ILE A 1 69 ? 5.20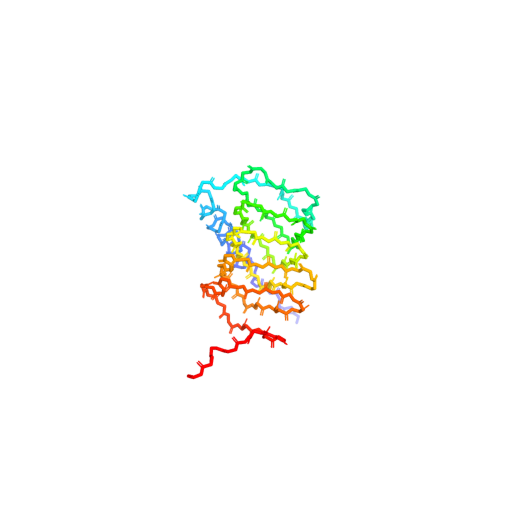4 -0.940 -2.557 1.00 98.19 69 ILE A C 1
ATOM 524 O O . ILE A 1 69 ? 5.131 -1.765 -1.647 1.00 98.19 69 ILE A O 1
ATOM 528 N N . VAL A 1 70 ? 6.362 -0.573 -3.105 1.00 97.12 70 VAL A N 1
ATOM 529 C CA . VAL A 1 70 ? 7.676 -0.936 -2.567 1.00 97.12 70 VAL A CA 1
ATOM 530 C C . VAL A 1 70 ? 8.291 0.305 -1.932 1.00 97.12 70 VAL A C 1
ATOM 532 O O . VAL A 1 70 ? 8.775 1.191 -2.640 1.00 97.12 70 VAL A O 1
ATOM 535 N N . ALA A 1 71 ? 8.258 0.399 -0.603 1.00 96.38 71 ALA A N 1
ATOM 536 C CA . ALA A 1 71 ? 8.780 1.573 0.091 1.00 96.38 71 ALA A CA 1
ATOM 537 C C . ALA A 1 71 ? 9.318 1.289 1.490 1.00 96.38 71 ALA A C 1
ATOM 539 O O . ALA A 1 71 ? 9.014 0.262 2.080 1.00 96.38 71 ALA A O 1
ATOM 540 N N . GLN A 1 72 ? 10.106 2.204 2.061 1.00 94.88 72 GLN A N 1
ATOM 541 C CA . GLN A 1 72 ? 10.393 2.127 3.499 1.00 94.88 72 GLN A CA 1
ATOM 542 C C . GLN A 1 72 ? 9.113 2.430 4.277 1.00 94.88 72 GLN A C 1
ATOM 544 O O . GLN A 1 72 ? 8.692 1.619 5.101 1.00 94.88 72 GLN A O 1
ATOM 549 N N . THR A 1 73 ? 8.454 3.533 3.919 1.00 96.69 73 THR A N 1
ATOM 550 C CA . THR A 1 73 ? 7.205 3.972 4.535 1.00 96.69 73 THR A CA 1
ATOM 551 C C . THR A 1 73 ? 6.122 4.206 3.487 1.00 96.69 73 THR A C 1
ATOM 553 O O . THR A 1 73 ? 6.378 4.830 2.456 1.00 96.69 73 THR A O 1
ATOM 556 N N . ALA A 1 74 ? 4.901 3.758 3.767 1.00 98.06 74 ALA A N 1
ATOM 557 C CA . ALA A 1 74 ? 3.711 4.129 3.010 1.00 98.06 74 ALA A CA 1
ATOM 558 C C . ALA A 1 74 ? 2.667 4.805 3.905 1.00 98.06 74 ALA A C 1
ATOM 560 O O . ALA A 1 74 ? 2.470 4.394 5.047 1.00 98.06 74 ALA A O 1
ATOM 561 N N . GLU A 1 75 ? 1.987 5.820 3.379 1.00 98.12 75 GLU A N 1
ATOM 562 C CA . GLU A 1 75 ? 0.866 6.501 4.031 1.00 98.12 75 GLU A CA 1
ATOM 563 C C . GLU A 1 75 ? -0.350 6.464 3.100 1.00 98.12 75 GLU A C 1
ATOM 565 O O . GLU A 1 75 ? -0.281 6.937 1.963 1.00 98.12 75 GLU A O 1
ATOM 570 N N . LEU A 1 76 ? -1.457 5.901 3.577 1.00 97.62 76 LEU A N 1
ATOM 571 C CA . LEU A 1 76 ? -2.706 5.777 2.830 1.00 97.62 76 LEU A CA 1
ATOM 572 C C . LEU A 1 76 ? -3.755 6.725 3.410 1.00 97.62 76 LEU A C 1
ATOM 574 O O . LEU A 1 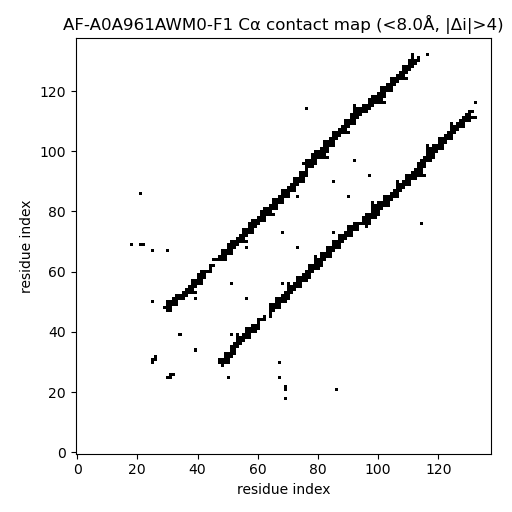76 ? -4.127 6.577 4.572 1.00 97.62 76 LEU A O 1
ATOM 578 N N . TYR A 1 77 ? -4.216 7.676 2.601 1.00 97.56 77 TYR A N 1
ATOM 579 C CA . TYR A 1 77 ? -5.230 8.677 2.954 1.00 97.56 77 TYR A CA 1
ATOM 580 C C . TYR A 1 77 ? -6.527 8.537 2.147 1.00 97.56 77 TYR A C 1
ATOM 582 O O . TYR A 1 77 ? -7.546 9.058 2.582 1.00 97.56 77 TYR A O 1
ATOM 590 N N . GLY A 1 78 ? -6.477 7.901 0.972 1.00 95.38 78 GLY A N 1
ATOM 591 C CA . GLY A 1 78 ? -7.641 7.678 0.109 1.00 95.38 78 GLY A CA 1
ATOM 592 C C . GLY A 1 78 ? -8.266 6.291 0.271 1.00 95.38 78 GLY A C 1
ATOM 593 O O . GLY A 1 78 ? -7.778 5.446 1.031 1.00 95.38 78 GLY A O 1
ATOM 594 N N . THR A 1 79 ? -9.330 6.054 -0.486 1.00 97.56 79 THR A N 1
ATOM 595 C CA . THR A 1 79 ? -10.050 4.781 -0.557 1.00 97.56 79 THR A CA 1
ATOM 596 C C . THR A 1 79 ? -9.446 3.879 -1.627 1.00 97.56 79 THR A C 1
ATOM 598 O O . THR A 1 79 ? -9.284 4.289 -2.771 1.00 97.56 79 THR A O 1
ATOM 601 N N . ALA A 1 80 ? -9.138 2.633 -1.289 1.00 97.56 80 ALA A N 1
ATOM 602 C CA . ALA A 1 80 ? -8.803 1.599 -2.256 1.00 97.56 80 ALA A CA 1
ATOM 603 C C . ALA A 1 80 ? -9.916 0.551 -2.278 1.00 97.56 80 ALA A C 1
ATOM 605 O O . ALA A 1 80 ? -10.073 -0.228 -1.328 1.00 97.56 80 ALA A O 1
ATOM 606 N N . SER A 1 81 ? -10.678 0.545 -3.372 1.00 97.31 81 SER A N 1
ATOM 607 C CA . SER A 1 81 ? -11.724 -0.451 -3.609 1.00 97.31 81 SER A CA 1
ATOM 608 C C . SER A 1 81 ? -11.156 -1.812 -3.992 1.00 97.31 81 SER A C 1
ATOM 610 O O . SER A 1 81 ? -11.797 -2.829 -3.754 1.00 97.31 81 SER A O 1
ATOM 612 N N . GLU A 1 82 ? -9.931 -1.847 -4.517 1.00 97.81 82 GLU A N 1
ATOM 613 C CA . GLU A 1 82 ? -9.197 -3.075 -4.818 1.00 97.81 82 GLU A CA 1
ATOM 614 C C . GLU A 1 82 ? -8.037 -3.319 -3.849 1.00 97.81 82 GLU A C 1
ATOM 616 O O . GLU A 1 82 ? -7.726 -2.501 -2.976 1.00 97.81 82 GLU A O 1
ATOM 621 N N . LYS A 1 83 ? -7.419 -4.502 -3.949 1.00 97.00 83 LYS A N 1
ATOM 622 C CA . LYS A 1 83 ? -6.397 -4.920 -2.986 1.00 97.00 83 LYS A CA 1
ATOM 623 C C . LYS A 1 83 ? -5.142 -4.048 -3.094 1.00 97.00 83 LYS A C 1
ATOM 625 O O . LYS A 1 83 ? -4.608 -3.819 -4.180 1.00 97.00 83 LYS A O 1
ATOM 630 N N . VAL A 1 84 ? -4.631 -3.610 -1.943 1.00 97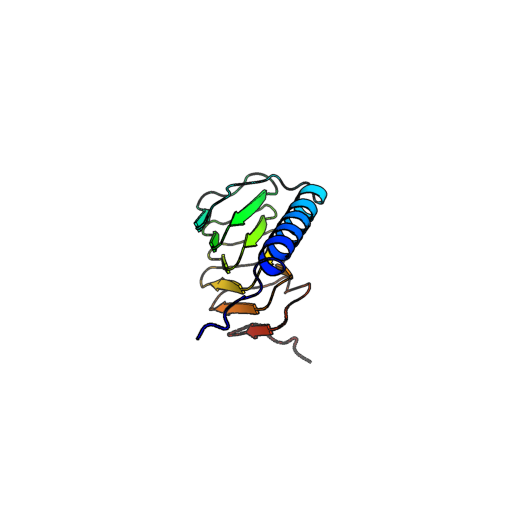.88 84 VAL A N 1
ATOM 631 C CA . VAL A 1 84 ? -3.338 -2.917 -1.847 1.00 97.88 84 VAL A CA 1
ATOM 632 C C . VAL A 1 84 ? -2.258 -3.911 -1.446 1.00 97.88 84 VAL A C 1
ATOM 634 O O . VAL A 1 84 ? -2.436 -4.698 -0.516 1.00 97.88 84 VAL A O 1
ATOM 637 N N . TYR A 1 85 ? -1.111 -3.848 -2.112 1.00 98.19 85 TYR A N 1
ATOM 638 C CA . TYR A 1 85 ? 0.060 -4.651 -1.798 1.00 98.19 85 TYR A CA 1
ATOM 639 C C . TYR A 1 85 ? 1.190 -3.762 -1.295 1.00 98.19 85 TYR A C 1
ATOM 641 O O . TYR A 1 85 ? 1.622 -2.841 -1.984 1.00 98.19 85 TYR A O 1
ATOM 649 N N . PHE A 1 86 ? 1.725 -4.059 -0.116 1.00 98.00 86 PHE A N 1
ATOM 650 C CA . PHE A 1 86 ? 2.828 -3.309 0.473 1.00 98.00 86 PHE A CA 1
ATOM 651 C C . PHE A 1 86 ? 4.031 -4.202 0.762 1.00 98.00 86 PHE A C 1
ATOM 653 O O . PHE A 1 86 ? 3.921 -5.274 1.359 1.00 98.00 86 PHE A O 1
ATOM 660 N N . ARG A 1 87 ? 5.209 -3.746 0.346 1.00 97.00 87 ARG A N 1
ATOM 661 C CA . ARG A 1 87 ? 6.503 -4.387 0.578 1.00 97.00 87 ARG A CA 1
ATOM 662 C C . ARG A 1 87 ? 7.439 -3.334 1.154 1.00 97.00 87 ARG A C 1
ATOM 664 O O . ARG A 1 87 ? 7.811 -2.390 0.456 1.00 97.00 87 ARG A O 1
ATOM 671 N N . GLY A 1 88 ? 7.792 -3.456 2.432 1.00 94.69 88 GLY A N 1
ATOM 672 C CA . GLY A 1 88 ? 8.460 -2.345 3.101 1.00 94.69 88 GLY A CA 1
ATOM 673 C C . GLY A 1 88 ? 8.763 -2.505 4.578 1.00 94.69 88 GLY A C 1
ATOM 674 O O . GLY A 1 88 ? 8.858 -3.616 5.088 1.00 94.69 88 GLY A O 1
ATOM 675 N N . GLN A 1 89 ? 8.946 -1.383 5.276 1.00 94.44 89 GLN A N 1
ATOM 676 C CA . GLN A 1 89 ? 9.136 -1.383 6.729 1.00 94.44 89 GLN A CA 1
ATOM 677 C C . GLN A 1 89 ? 7.830 -1.049 7.440 1.00 94.44 89 GLN A C 1
ATOM 679 O O . GLN A 1 89 ? 7.363 -1.857 8.239 1.00 94.44 89 GLN A O 1
ATOM 684 N N . VAL A 1 90 ? 7.223 0.095 7.116 1.00 95.88 90 VAL A N 1
ATOM 685 C CA . VAL A 1 90 ? 6.048 0.615 7.822 1.00 95.88 90 VAL A CA 1
ATOM 686 C C . VAL A 1 90 ? 4.977 1.058 6.837 1.00 95.88 90 VAL A C 1
ATOM 688 O O . VAL A 1 90 ? 5.245 1.845 5.935 1.00 95.88 90 VAL A O 1
ATOM 691 N N . ILE A 1 91 ? 3.743 0.618 7.042 1.00 97.38 91 ILE A N 1
ATOM 692 C CA . ILE A 1 91 ? 2.579 1.179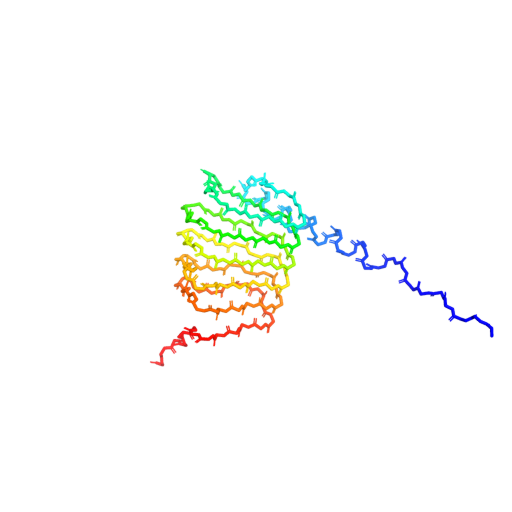 6.356 1.00 97.38 91 ILE A CA 1
ATOM 693 C C . ILE A 1 91 ? 1.619 1.775 7.370 1.00 97.38 91 ILE A C 1
ATOM 695 O O . ILE A 1 91 ? 1.325 1.159 8.392 1.00 97.38 91 ILE A O 1
ATOM 699 N N . GLN A 1 92 ? 1.156 2.987 7.084 1.00 97.19 92 GLN A N 1
ATOM 700 C CA . GLN A 1 92 ? 0.222 3.732 7.909 1.00 97.19 92 GLN A CA 1
ATOM 701 C C . GLN A 1 92 ? -1.077 3.935 7.136 1.00 97.19 92 GLN A C 1
ATOM 703 O O . GLN A 1 92 ? -1.080 4.573 6.083 1.00 97.19 92 GLN A O 1
ATOM 708 N N . ILE A 1 93 ? -2.179 3.422 7.669 1.00 96.81 93 ILE A N 1
ATOM 709 C CA . ILE A 1 93 ? -3.523 3.734 7.184 1.00 96.81 93 ILE A CA 1
ATOM 710 C C . ILE A 1 93 ? -3.999 4.936 8.003 1.00 96.81 93 ILE A C 1
ATOM 712 O O . ILE A 1 93 ? -4.196 4.820 9.211 1.00 96.81 93 ILE A O 1
ATOM 716 N N . LYS A 1 94 ? -4.054 6.110 7.375 1.00 96.12 94 LYS A N 1
ATOM 717 C CA . LYS A 1 94 ? -4.360 7.393 8.021 1.00 96.12 94 LYS A CA 1
ATOM 718 C C . LYS A 1 94 ? -5.866 7.631 8.078 1.00 96.12 94 LYS A C 1
ATOM 720 O O . LYS A 1 94 ? -6.642 6.907 7.462 1.00 96.12 94 LYS A O 1
ATOM 725 N N . GLU A 1 95 ? -6.262 8.680 8.790 1.00 93.06 95 GLU A N 1
ATOM 726 C CA . GLU A 1 95 ? -7.615 9.229 8.715 1.00 93.06 95 GLU A CA 1
ATOM 727 C C . GLU A 1 95 ? -8.014 9.501 7.254 1.00 93.06 95 GLU A C 1
ATOM 729 O O . GLU A 1 95 ? -7.235 10.066 6.483 1.00 93.06 95 GLU A O 1
ATOM 734 N N . GLY A 1 96 ? -9.207 9.038 6.873 1.00 89.94 96 GLY A N 1
ATOM 735 C CA . GLY A 1 96 ? -9.696 9.035 5.488 1.00 89.94 96 GLY A CA 1
ATOM 736 C C . GLY A 1 96 ? -9.293 7.799 4.675 1.00 89.94 96 GLY A C 1
ATOM 737 O O . GLY A 1 96 ? -9.989 7.447 3.728 1.00 89.94 96 GLY A O 1
ATOM 738 N N . GLY A 1 97 ? -8.237 7.085 5.077 1.00 96.00 97 GLY A N 1
ATOM 739 C CA . GLY A 1 97 ? -7.802 5.863 4.411 1.00 96.00 97 GLY A CA 1
ATOM 740 C C . GLY A 1 97 ? -8.804 4.726 4.607 1.00 96.00 97 GLY A C 1
ATOM 741 O O . GLY A 1 97 ? -9.089 4.343 5.745 1.00 96.00 97 GLY A O 1
ATOM 742 N N . HIS A 1 98 ? -9.308 4.148 3.516 1.00 96.75 98 HIS A N 1
ATOM 743 C CA . HIS A 1 98 ? -10.248 3.020 3.555 1.00 96.75 98 HIS A CA 1
ATOM 744 C C . HIS A 1 98 ? -9.812 1.919 2.586 1.00 96.75 98 HIS A C 1
ATOM 746 O O . HIS A 1 98 ? -9.658 2.149 1.397 1.00 96.75 98 HIS A O 1
ATOM 752 N N . LEU A 1 99 ? -9.585 0.712 3.105 1.00 96.56 99 LEU A N 1
ATOM 753 C CA . LEU A 1 99 ? -9.223 -0.476 2.331 1.00 96.56 99 LEU A CA 1
ATOM 754 C C . LEU A 1 99 ? -10.390 -1.468 2.289 1.00 96.56 99 LEU A C 1
ATOM 756 O O . LEU A 1 99 ? -10.611 -2.199 3.260 1.00 96.56 99 LEU A O 1
ATOM 760 N N . GLU A 1 100 ? -11.114 -1.524 1.171 1.00 97.44 100 GLU A N 1
ATOM 761 C CA . GLU A 1 100 ? -12.303 -2.380 1.019 1.00 97.44 100 GLU A CA 1
ATOM 762 C C . GLU A 1 100 ? -11.913 -3.856 0.872 1.00 97.44 100 GLU A C 1
ATOM 764 O O . GLU A 1 100 ? -12.368 -4.712 1.629 1.00 97.44 100 GLU A O 1
ATOM 769 N N . LYS A 1 101 ? -10.979 -4.165 -0.037 1.00 96.88 101 LYS A N 1
ATOM 770 C CA . LYS A 1 101 ? -10.443 -5.530 -0.244 1.00 96.88 101 LYS A CA 1
ATOM 771 C C . LYS A 1 101 ? -9.246 -5.861 0.645 1.00 96.88 101 LYS A C 1
ATOM 773 O O . LYS A 1 101 ? -8.680 -6.951 0.553 1.00 96.88 101 LYS A O 1
ATOM 778 N N . GLY A 1 102 ? -8.896 -4.943 1.541 1.00 94.81 102 GLY A N 1
ATOM 779 C CA . GLY A 1 102 ? -7.846 -5.132 2.528 1.00 94.81 102 GLY A CA 1
ATOM 780 C C . GLY A 1 102 ? -6.439 -4.910 1.983 1.00 94.81 102 GLY A C 1
ATOM 781 O O . GLY A 1 102 ? -6.221 -4.271 0.953 1.00 94.81 102 GLY A O 1
ATOM 782 N N . LEU A 1 103 ? -5.473 -5.427 2.734 1.00 96.62 103 LEU A N 1
ATOM 783 C CA . LEU A 1 103 ? -4.054 -5.163 2.550 1.00 96.62 103 LEU A CA 1
ATOM 784 C C . LEU A 1 103 ? -3.264 -6.469 2.520 1.00 96.62 103 LEU A C 1
ATOM 786 O O . LEU A 1 103 ? -3.432 -7.311 3.394 1.00 96.62 103 LEU A O 1
ATOM 790 N N . ASP A 1 104 ? -2.363 -6.617 1.557 1.00 97.19 104 ASP A N 1
ATOM 791 C CA . ASP A 1 104 ? -1.375 -7.691 1.519 1.00 97.19 104 ASP A CA 1
ATOM 792 C C . ASP A 1 104 ? 0.019 -7.137 1.819 1.00 97.19 104 ASP A C 1
ATOM 794 O O . ASP A 1 104 ? 0.522 -6.285 1.085 1.00 97.19 104 ASP A O 1
ATOM 798 N N . VAL A 1 105 ? 0.668 -7.608 2.882 1.00 96.69 105 VAL A N 1
ATOM 799 C CA . VAL A 1 105 ? 1.929 -7.031 3.356 1.00 96.69 105 VAL A CA 1
ATOM 800 C C . VAL A 1 105 ? 3.085 -8.021 3.390 1.00 96.69 105 VAL A C 1
ATOM 802 O O . VAL A 1 105 ? 2.926 -9.197 3.690 1.00 96.69 105 VAL A O 1
ATOM 805 N N . LYS A 1 106 ? 4.287 -7.503 3.138 1.00 95.56 106 LYS A N 1
ATOM 806 C CA . LYS A 1 106 ? 5.548 -8.051 3.651 1.00 95.56 106 LYS A CA 1
ATOM 807 C C . LYS A 1 106 ? 6.293 -6.889 4.295 1.00 95.56 106 LYS A C 1
ATOM 809 O O . LYS A 1 106 ? 6.987 -6.136 3.604 1.00 95.56 106 LYS A O 1
ATOM 814 N N . CYS A 1 107 ? 6.071 -6.669 5.588 1.00 93.94 107 CYS A N 1
ATOM 815 C CA . CYS A 1 107 ? 6.633 -5.527 6.299 1.00 93.94 107 CYS A CA 1
ATOM 816 C C . CYS A 1 107 ? 6.916 -5.783 7.780 1.00 93.94 107 CYS A C 1
ATOM 818 O O . CYS A 1 107 ? 6.635 -6.845 8.325 1.00 93.94 107 CYS A O 1
ATOM 820 N N . GLN A 1 108 ? 7.508 -4.796 8.452 1.00 92.31 108 GLN A N 1
ATOM 821 C CA . GLN A 1 108 ? 7.713 -4.864 9.897 1.00 92.31 108 GLN A CA 1
ATOM 822 C C . GLN A 1 108 ? 6.448 -4.426 10.631 1.00 92.31 108 GLN A C 1
ATOM 824 O O . GLN A 1 108 ? 5.974 -5.149 11.501 1.00 92.31 108 GLN A O 1
ATOM 829 N N . VAL A 1 1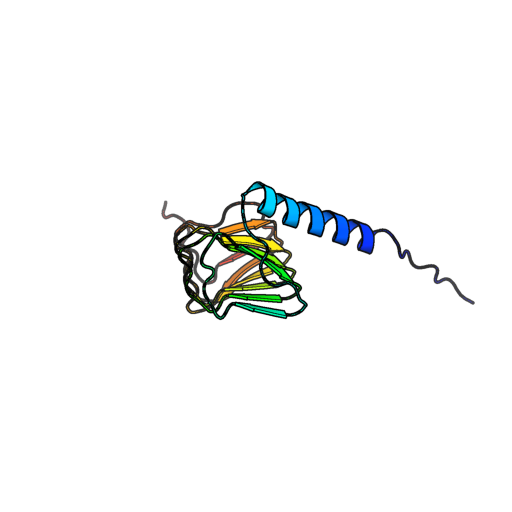09 ? 5.876 -3.278 10.260 1.00 93.56 109 VAL A N 1
ATOM 830 C CA . VAL A 1 109 ? 4.781 -2.661 11.013 1.00 93.56 109 VAL A CA 1
ATOM 831 C C . VAL A 1 109 ? 3.634 -2.238 10.100 1.00 93.56 109 VAL A C 1
ATOM 833 O O . VAL A 1 109 ? 3.837 -1.531 9.114 1.00 93.56 109 VAL A O 1
ATOM 836 N N . VAL A 1 110 ? 2.417 -2.615 10.482 1.00 95.56 110 VAL A N 1
ATOM 837 C CA . VAL A 1 110 ? 1.171 -2.026 9.980 1.00 95.56 110 VAL A CA 1
ATOM 838 C C . VAL A 1 110 ? 0.590 -1.155 11.088 1.00 95.56 110 VAL A C 1
ATOM 840 O O . VAL A 1 110 ? 0.320 -1.654 12.177 1.00 95.56 110 VAL A O 1
ATOM 843 N N . GLN A 1 111 ? 0.406 0.136 10.833 1.00 94.56 111 GLN A N 1
ATOM 844 C CA . GLN A 1 111 ? -0.206 1.078 11.769 1.00 94.56 111 GLN A CA 1
ATOM 845 C C . GLN A 1 111 ? -1.541 1.543 11.208 1.00 94.56 111 GLN A C 1
ATOM 847 O O . GLN A 1 111 ? -1.586 2.153 10.141 1.00 94.56 111 GLN A O 1
ATOM 852 N N . ASN A 1 112 ? -2.631 1.286 11.923 1.00 92.88 112 ASN A N 1
ATOM 853 C CA . ASN A 1 112 ? -3.900 1.930 11.612 1.00 92.88 112 ASN A CA 1
ATOM 854 C C . ASN A 1 112 ? -4.066 3.157 12.515 1.00 92.88 112 ASN A C 1
ATOM 856 O O . ASN A 1 112 ? -4.329 3.000 13.700 1.00 92.88 112 ASN A O 1
ATOM 860 N N . VAL A 1 113 ? -3.907 4.351 11.944 1.00 91.94 113 VAL A N 1
ATOM 861 C CA . VAL A 1 113 ? -3.921 5.657 12.621 1.00 91.94 113 VAL A CA 1
ATOM 862 C C . VAL A 1 113 ? -5.190 6.424 12.224 1.00 91.94 113 VAL A C 1
ATOM 864 O O . VAL A 1 113 ? -5.126 7.539 11.707 1.00 91.94 113 VAL A O 1
ATOM 867 N N . GLY A 1 114 ? -6.350 5.787 12.404 1.00 87.00 114 GLY A N 1
ATOM 868 C CA . GLY A 1 114 ? -7.668 6.392 12.162 1.00 87.00 114 GLY A CA 1
ATOM 869 C C . GLY A 1 114 ? -8.334 6.047 10.826 1.00 87.00 114 GLY A C 1
ATOM 870 O O . GLY A 1 114 ? -9.323 6.684 10.471 1.00 87.00 114 GLY A O 1
ATOM 871 N N . GLY A 1 115 ? -7.826 5.060 10.088 1.00 91.12 115 GLY A N 1
ATOM 872 C CA . GLY A 1 115 ? -8.453 4.560 8.865 1.00 91.12 115 GLY A CA 1
ATOM 873 C C . GLY A 1 115 ? -9.313 3.307 9.066 1.00 91.12 115 GLY A C 1
ATOM 874 O O . GLY A 1 115 ? -9.437 2.758 10.166 1.00 91.12 115 GLY A O 1
ATOM 875 N N . LYS A 1 116 ? -9.902 2.823 7.970 1.00 94.06 116 LYS A N 1
ATOM 876 C CA . LYS A 1 116 ? -10.795 1.657 7.929 1.00 94.06 116 LYS A CA 1
ATOM 877 C C . LYS A 1 116 ? -10.201 0.542 7.066 1.00 94.06 116 LYS A C 1
ATOM 879 O O . LYS A 1 116 ? -9.768 0.782 5.945 1.00 94.06 116 LYS A O 1
ATOM 884 N N . VAL A 1 117 ? -10.217 -0.694 7.562 1.00 94.06 117 VAL A N 1
ATOM 885 C CA . VAL A 1 117 ? -9.774 -1.884 6.812 1.00 94.06 117 VAL A CA 1
ATOM 886 C C . VAL A 1 117 ? -10.858 -2.952 6.909 1.00 94.06 117 VAL A C 1
ATOM 888 O O . VAL A 1 117 ? -11.100 -3.472 7.995 1.00 94.06 117 VAL A O 1
ATOM 891 N N . GLU A 1 118 ? -11.523 -3.264 5.797 1.00 92.88 118 GLU A N 1
ATOM 892 C CA . GLU A 1 118 ? -12.641 -4.221 5.757 1.00 92.88 118 GLU A CA 1
ATOM 893 C C . GLU A 1 118 ? -12.190 -5.614 5.318 1.00 92.88 118 GLU A C 1
ATOM 895 O O . GLU A 1 118 ? -12.489 -6.596 5.992 1.00 92.88 118 GLU A O 1
ATOM 900 N N . GLY A 1 119 ? -11.396 -5.706 4.248 1.00 89.38 119 GLY A N 1
ATOM 901 C CA . GLY A 1 119 ? -10.870 -6.981 3.742 1.00 89.38 119 GLY A CA 1
ATOM 902 C C . GLY A 1 119 ? -9.753 -7.607 4.587 1.00 89.38 119 GLY A C 1
ATOM 903 O O . GLY A 1 119 ? -9.208 -8.644 4.215 1.00 89.38 119 GLY A O 1
ATOM 904 N N . GLY A 1 120 ? -9.402 -6.991 5.720 1.00 91.25 120 GLY A N 1
ATOM 905 C CA . GLY A 1 120 ? -8.357 -7.457 6.630 1.00 91.25 120 GLY A CA 1
ATOM 906 C C . GLY A 1 120 ? -6.928 -7.195 6.141 1.00 91.25 120 GLY A C 1
ATOM 907 O O . GLY A 1 120 ? -6.693 -6.540 5.126 1.00 91.25 120 GLY A O 1
ATOM 908 N N . VAL A 1 121 ? -5.958 -7.695 6.908 1.00 93.56 121 VAL A N 1
ATOM 909 C CA . VAL A 1 121 ? -4.524 -7.634 6.591 1.00 93.56 121 VAL A CA 1
ATOM 910 C C . VAL A 1 121 ? -4.012 -9.065 6.428 1.00 93.56 121 VAL A C 1
ATOM 912 O O . VAL A 1 121 ? -4.142 -9.871 7.347 1.00 93.56 121 VAL A O 1
ATOM 915 N N . THR A 1 122 ? -3.444 -9.383 5.265 1.00 94.81 122 THR A N 1
ATOM 916 C CA . THR A 1 122 ? -2.839 -10.681 4.929 1.00 94.81 122 THR A CA 1
ATOM 917 C C . THR A 1 122 ? -1.337 -10.542 4.698 1.00 94.81 122 THR A C 1
ATOM 919 O O . THR A 1 122 ? -0.853 -9.453 4.404 1.00 94.81 122 THR A O 1
ATOM 922 N N . GLY A 1 123 ? -0.600 -11.650 4.768 1.00 92.50 123 GLY A N 1
ATOM 923 C CA . GLY A 1 123 ? 0.847 -11.676 4.544 1.00 92.50 123 GLY A CA 1
ATOM 924 C C . GLY A 1 123 ? 1.659 -11.569 5.836 1.00 92.50 123 GLY A C 1
ATOM 925 O O . GLY A 1 123 ? 1.165 -11.884 6.919 1.00 92.50 123 GLY A O 1
ATOM 926 N N . ASP A 1 124 ? 2.913 -11.146 5.708 1.00 91.88 124 ASP A N 1
ATOM 927 C CA . ASP A 1 124 ? 3.905 -11.177 6.778 1.00 91.88 124 ASP A CA 1
ATOM 928 C C . ASP A 1 124 ? 4.098 -9.780 7.384 1.00 91.88 124 ASP A C 1
ATOM 930 O O . ASP A 1 124 ? 4.720 -8.900 6.780 1.00 91.88 124 ASP A O 1
ATOM 934 N N . ALA A 1 125 ? 3.586 -9.585 8.601 1.00 90.12 125 ALA A N 1
ATOM 935 C CA . ALA A 1 125 ? 3.845 -8.413 9.437 1.00 90.12 125 ALA A CA 1
ATOM 936 C C . ALA A 1 125 ? 4.397 -8.844 10.798 1.00 90.12 125 ALA A C 1
ATOM 938 O O . ALA A 1 125 ? 3.880 -9.776 11.410 1.00 90.12 125 ALA A O 1
ATOM 939 N N . GLN A 1 126 ? 5.420 -8.149 11.303 1.00 86.94 126 GLN A N 1
ATOM 940 C CA . GLN A 1 126 ? 5.931 -8.414 12.656 1.00 86.94 126 GLN A CA 1
ATOM 941 C C . GLN A 1 126 ? 5.013 -7.821 13.725 1.00 86.94 126 GLN A C 1
ATOM 943 O O . GLN A 1 126 ? 4.813 -8.416 14.779 1.00 86.94 126 GLN A O 1
ATOM 948 N N . VAL A 1 127 ? 4.467 -6.635 13.454 1.00 87.06 127 VAL A N 1
ATOM 949 C CA . VAL A 1 127 ? 3.583 -5.914 14.363 1.00 87.06 127 VAL A CA 1
ATOM 950 C C . VAL A 1 127 ? 2.424 -5.323 13.573 1.00 87.06 127 VAL A C 1
ATOM 952 O O . VAL A 1 127 ? 2.615 -4.640 12.569 1.00 87.06 127 VAL A O 1
ATOM 955 N N . ILE A 1 128 ? 1.213 -5.539 14.071 1.00 86.00 128 ILE A N 1
ATOM 956 C CA . ILE A 1 128 ? 0.017 -4.820 13.643 1.00 86.00 128 ILE A CA 1
ATOM 957 C C . ILE A 1 128 ? -0.401 -3.975 14.845 1.00 86.00 128 ILE A C 1
ATOM 959 O O . ILE A 1 128 ? -0.642 -4.524 15.916 1.00 86.00 128 ILE A O 1
ATOM 963 N N . GLN A 1 129 ? -0.416 -2.651 14.690 1.00 83.19 129 GLN A N 1
ATOM 964 C CA . GLN A 1 129 ? -0.842 -1.695 15.713 1.00 83.19 129 GLN A CA 1
ATOM 965 C C . GLN A 1 129 ? -2.274 -1.247 15.399 1.00 83.19 129 GLN A C 1
ATOM 967 O O . GLN A 1 129 ? -2.479 -0.417 14.505 1.00 83.19 129 GLN A O 1
ATOM 972 N N . PRO A 1 130 ? -3.275 -1.830 16.077 1.00 63.06 130 PRO A N 1
ATOM 973 C CA . PRO A 1 130 ? -4.650 -1.405 15.943 1.00 63.06 130 PRO A CA 1
ATOM 974 C C . PRO A 1 130 ? -4.924 -0.247 16.902 1.00 63.06 130 PRO A C 1
ATOM 976 O O . PRO A 1 130 ? -5.082 -0.488 18.091 1.00 63.06 130 PRO A O 1
ATOM 979 N N . ASP A 1 131 ? -5.105 0.976 16.405 1.00 56.91 131 ASP A N 1
ATOM 980 C CA . ASP A 1 131 ? -5.911 1.932 17.182 1.00 56.91 131 ASP A CA 1
ATOM 981 C C . ASP A 1 131 ? -7.422 1.650 17.015 1.00 56.91 131 ASP A C 1
ATOM 983 O O . ASP A 1 131 ? -8.239 2.237 17.719 1.00 56.91 131 ASP A O 1
ATOM 987 N N . SER A 1 132 ? -7.831 0.724 16.123 1.00 49.44 132 SER A N 1
ATOM 988 C CA . SER A 1 132 ? -9.252 0.359 15.910 1.00 49.44 132 SER A CA 1
ATOM 989 C C . SER A 1 132 ? -9.544 -0.887 15.037 1.00 49.44 132 SER A C 1
ATOM 991 O O . SER A 1 132 ? -10.649 -1.014 14.506 1.00 49.44 132 SER A O 1
ATOM 993 N N . LEU A 1 133 ? -8.628 -1.856 14.871 1.00 49.47 133 LEU A N 1
ATOM 994 C CA . LEU A 1 133 ? -9.012 -3.123 14.214 1.00 49.47 133 LEU A CA 1
ATOM 995 C C . LEU A 1 133 ? -9.891 -3.926 15.182 1.00 49.47 133 LEU A C 1
ATOM 997 O O . LEU A 1 133 ? -9.394 -4.475 16.164 1.00 49.47 133 LEU A O 1
ATOM 1001 N N . LYS A 1 134 ? -11.205 -3.966 14.928 1.00 42.28 134 LYS A N 1
ATOM 1002 C CA . LYS A 1 134 ? -12.137 -4.824 15.671 1.00 42.28 134 LYS A CA 1
ATOM 1003 C C . LYS A 1 134 ? -11.610 -6.260 15.617 1.00 42.28 134 LYS A C 1
ATOM 1005 O O . LYS A 1 134 ? -11.534 -6.847 14.540 1.00 42.28 134 LYS A O 1
ATOM 1010 N N . ALA A 1 135 ? -11.264 -6.821 16.773 1.00 45.69 135 ALA A N 1
ATOM 1011 C CA . ALA A 1 135 ? -11.104 -8.262 16.895 1.00 45.69 135 ALA A CA 1
ATOM 1012 C C . ALA A 1 135 ? -12.417 -8.943 16.452 1.00 45.69 135 ALA A C 1
ATOM 1014 O O . ALA A 1 135 ? -13.494 -8.388 16.719 1.00 45.69 135 ALA A O 1
ATOM 1015 N N . PRO A 1 136 ? -12.371 -10.108 15.780 1.00 44.75 136 PRO A N 1
ATOM 1016 C CA . PRO A 1 136 ? -13.583 -10.878 15.538 1.00 44.75 136 PRO A CA 1
ATOM 1017 C C . PRO A 1 136 ? -14.252 -11.172 16.887 1.00 44.75 136 PRO A C 1
ATOM 1019 O O . PRO A 1 136 ? -13.588 -11.558 17.850 1.00 44.75 136 PRO A O 1
ATOM 1022 N N . SER A 1 137 ? -15.556 -10.901 16.976 1.00 48.06 137 SER A N 1
ATOM 1023 C CA . SER A 1 137 ? -16.350 -11.252 18.157 1.00 48.06 137 SER A CA 1
ATOM 1024 C C . SER A 1 137 ? -16.396 -12.781 18.311 1.00 48.06 137 SER A C 1
ATOM 1026 O O . SER A 1 137 ? -16.404 -13.459 17.281 1.00 48.06 137 SER A O 1
ATOM 1028 N N . PRO A 1 138 ? -16.369 -13.302 19.554 1.00 53.84 138 PRO A N 1
ATOM 1029 C CA . PRO A 1 138 ? -16.388 -14.740 19.826 1.00 53.84 138 PRO A CA 1
ATOM 1030 C C . PRO A 1 138 ? -17.655 -15.430 19.314 1.00 53.84 138 PRO A C 1
ATOM 1032 O O . PRO A 1 138 ? -18.709 -14.755 19.230 1.00 53.84 138 PRO A O 1
#

Mean predicted aligned error: 8.1 Å